Protein AF-A0A5C5WDR8-F1 (afdb_monomer)

Structure (mmCIF, N/CA/C/O backbone):
data_AF-A0A5C5WDR8-F1
#
_entry.id   AF-A0A5C5WDR8-F1
#
loop_
_atom_site.group_PDB
_atom_site.id
_atom_site.type_symbol
_atom_site.label_atom_id
_atom_site.label_alt_id
_atom_site.label_comp_id
_atom_site.label_asym_id
_atom_site.label_entity_id
_atom_site.label_seq_id
_atom_site.pdbx_PDB_ins_code
_atom_site.Cartn_x
_atom_site.Cartn_y
_atom_site.Cartn_z
_atom_site.occupancy
_atom_site.B_iso_or_equiv
_atom_site.auth_seq_id
_atom_site.auth_comp_id
_atom_site.auth_asym_id
_atom_site.auth_atom_id
_atom_site.pdbx_PDB_model_num
ATOM 1 N N . MET A 1 1 ? -40.761 -1.113 46.283 1.00 47.31 1 MET A N 1
ATOM 2 C CA . MET A 1 1 ? -40.853 -0.479 44.952 1.00 47.31 1 MET A CA 1
ATOM 3 C C . MET A 1 1 ? -39.572 0.320 44.764 1.00 47.31 1 MET A C 1
ATOM 5 O O . MET A 1 1 ? -39.458 1.404 45.315 1.00 47.31 1 MET A O 1
ATOM 9 N N . GLY A 1 2 ? -38.541 -0.306 44.186 1.00 57.50 2 GLY A N 1
ATOM 10 C CA . GLY A 1 2 ? -37.232 0.334 44.010 1.00 57.50 2 GLY A CA 1
ATOM 11 C C . GLY A 1 2 ? -37.314 1.440 42.953 1.00 57.50 2 GLY A C 1
ATOM 12 O O . GLY A 1 2 ? -38.122 1.306 42.032 1.00 57.50 2 GLY A O 1
ATOM 13 N N . PRO A 1 3 ? -36.548 2.535 43.093 1.00 63.47 3 PRO A N 1
ATOM 14 C CA . PRO A 1 3 ? -36.639 3.662 42.180 1.00 63.47 3 PRO A CA 1
ATOM 15 C C . PRO A 1 3 ? -36.231 3.261 40.759 1.00 63.47 3 PRO A C 1
ATOM 17 O O . PRO A 1 3 ? -35.242 2.566 40.531 1.00 63.47 3 PRO A O 1
ATOM 20 N N . THR A 1 4 ? -37.037 3.726 39.814 1.00 63.88 4 THR A N 1
ATOM 21 C CA . THR A 1 4 ? -36.857 3.659 38.367 1.00 63.88 4 THR A CA 1
ATOM 22 C C . THR A 1 4 ? -35.498 4.255 37.972 1.00 63.88 4 THR A C 1
ATOM 24 O O . THR A 1 4 ? -35.206 5.380 38.387 1.00 63.88 4 THR A O 1
ATOM 27 N N . PRO A 1 5 ? -34.659 3.582 37.159 1.00 60.16 5 PRO A N 1
ATOM 28 C CA . PRO A 1 5 ? -33.472 4.219 36.602 1.00 60.16 5 PRO A CA 1
ATOM 29 C C . PRO A 1 5 ? -33.905 5.230 35.531 1.00 60.16 5 PRO A C 1
ATOM 31 O O . PRO A 1 5 ? -34.104 4.905 34.362 1.00 60.16 5 PRO A O 1
ATOM 34 N N . THR A 1 6 ? -34.102 6.473 35.958 1.00 62.53 6 THR A N 1
ATOM 35 C CA . THR A 1 6 ? -34.313 7.627 35.084 1.00 62.53 6 THR A CA 1
ATOM 36 C C . THR A 1 6 ? -32.952 8.110 34.575 1.00 62.53 6 THR A C 1
ATOM 38 O O . THR A 1 6 ? -32.177 8.675 35.337 1.00 62.53 6 THR A O 1
ATOM 41 N N . ASN A 1 7 ? -32.720 7.955 33.268 1.00 61.34 7 ASN A N 1
ATOM 42 C CA . ASN A 1 7 ? -31.780 8.735 32.449 1.00 61.34 7 ASN A CA 1
ATOM 43 C C . ASN A 1 7 ? -30.265 8.533 32.701 1.00 61.34 7 ASN A C 1
ATOM 45 O O . ASN A 1 7 ? -29.681 9.155 33.581 1.00 61.34 7 ASN A O 1
ATOM 49 N N . GLU A 1 8 ? -29.587 7.811 31.797 1.00 55.84 8 GLU A N 1
ATOM 50 C CA . GLU A 1 8 ? -28.112 7.744 31.703 1.00 55.84 8 GLU A CA 1
ATOM 51 C C . GLU A 1 8 ? -27.562 8.474 30.447 1.00 55.84 8 GLU A C 1
ATOM 53 O O . GLU A 1 8 ? -27.002 7.851 29.541 1.00 55.84 8 GLU A O 1
ATOM 58 N N . PRO A 1 9 ? -27.640 9.819 30.351 1.00 57.53 9 PRO A N 1
ATOM 59 C CA . PRO A 1 9 ? -26.944 10.584 29.305 1.00 57.53 9 PRO A CA 1
ATOM 60 C C . PRO A 1 9 ? -25.408 10.537 29.448 1.00 57.53 9 PRO A C 1
ATOM 62 O O . PRO A 1 9 ? -24.682 11.106 28.626 1.00 57.53 9 PRO A O 1
ATOM 65 N N . SER A 1 10 ? -24.899 9.917 30.519 1.00 57.28 10 SER A N 1
ATOM 66 C CA . SER A 1 10 ? -23.475 9.762 30.819 1.00 57.28 10 SER A CA 1
ATOM 67 C C . SER A 1 10 ? -22.862 8.536 30.124 1.00 57.28 10 SER A C 1
ATOM 69 O O . SER A 1 10 ? -21.769 8.650 29.561 1.00 57.28 10 SER A O 1
ATOM 71 N N . ALA A 1 11 ? -23.596 7.416 30.085 1.00 61.88 11 ALA A N 1
ATOM 72 C CA . ALA A 1 11 ? -23.198 6.182 29.408 1.00 61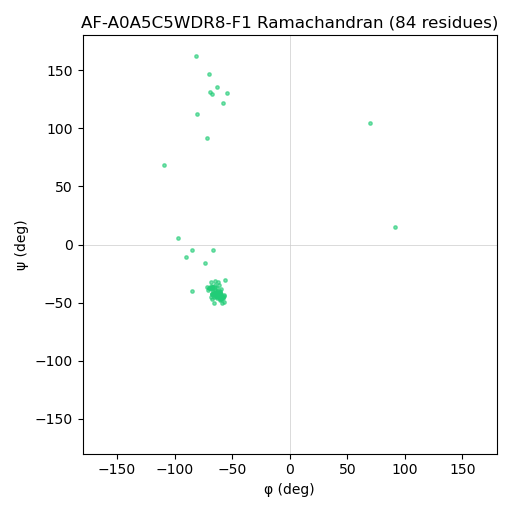.88 11 ALA A CA 1
ATOM 73 C C . ALA A 1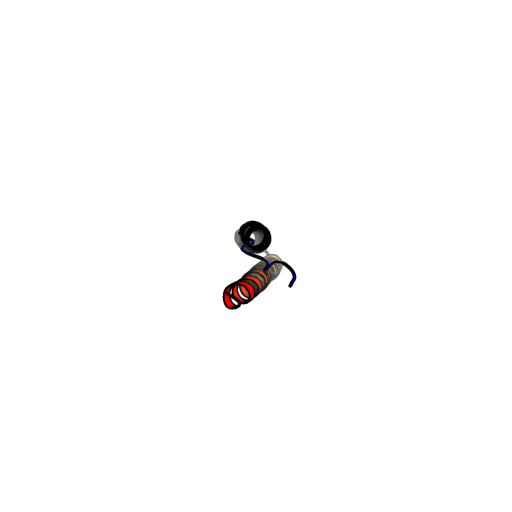 11 ? -23.132 6.384 27.885 1.00 61.88 11 ALA A C 1
ATOM 75 O O . ALA A 1 11 ? -22.082 6.189 27.277 1.00 61.88 11 ALA A O 1
ATOM 76 N N . SER A 1 12 ? -24.193 6.943 27.289 1.00 67.75 12 SER A N 1
ATOM 77 C CA . SER A 1 12 ? -24.281 7.162 25.836 1.00 67.75 12 SER A CA 1
ATOM 78 C C . SER A 1 12 ? -23.168 8.065 25.270 1.00 67.75 12 SER A C 1
ATOM 80 O O . SER A 1 12 ? -22.628 7.788 24.200 1.00 67.75 12 SER A O 1
ATOM 82 N N . ARG A 1 13 ? -22.751 9.119 25.992 1.00 72.38 13 ARG A N 1
ATOM 83 C CA . ARG A 1 13 ? -21.663 10.011 25.536 1.00 72.38 13 ARG A CA 1
ATOM 84 C C . ARG A 1 13 ? -20.279 9.368 25.610 1.00 72.38 13 ARG A C 1
ATOM 86 O O . ARG A 1 13 ? -19.439 9.641 24.755 1.00 72.38 13 ARG A O 1
ATOM 93 N N . ARG A 1 14 ? -20.018 8.549 26.634 1.00 75.75 14 ARG A N 1
ATOM 94 C CA . ARG A 1 14 ? -18.746 7.816 26.757 1.00 75.75 14 ARG A CA 1
ATOM 95 C C . ARG A 1 14 ? -18.630 6.752 25.676 1.00 75.75 14 ARG A C 1
ATOM 97 O O . ARG A 1 14 ? -17.548 6.613 25.112 1.00 75.75 14 ARG A O 1
ATOM 104 N N . ASP A 1 15 ? -19.737 6.097 25.347 1.00 75.06 15 ASP A N 1
ATOM 105 C CA . ASP A 1 15 ? -19.788 5.101 24.282 1.00 75.06 15 ASP A CA 1
ATOM 106 C C . ASP A 1 15 ? -19.532 5.727 22.903 1.00 75.06 15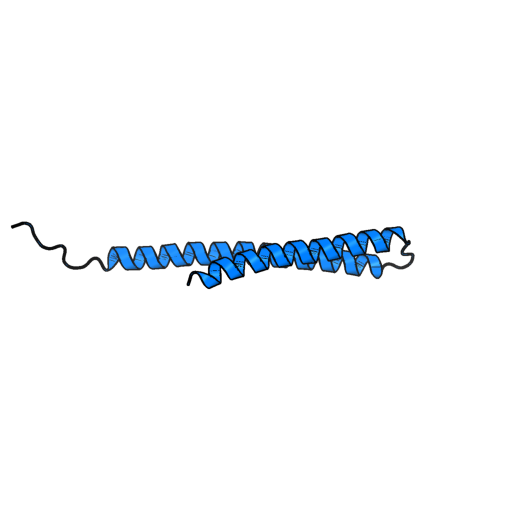 ASP A C 1
ATOM 108 O O . ASP A 1 15 ? -18.710 5.206 22.150 1.00 75.06 15 ASP A O 1
ATOM 112 N N . ASP A 1 16 ? -20.108 6.898 22.594 1.00 77.06 16 ASP A N 1
ATOM 113 C CA . ASP A 1 16 ? -19.832 7.595 21.321 1.00 77.06 16 ASP A CA 1
ATOM 114 C C . ASP A 1 16 ? -18.358 8.032 21.209 1.00 77.06 16 ASP A C 1
ATOM 116 O O . ASP A 1 16 ? -17.701 7.860 20.178 1.00 77.06 16 ASP A O 1
ATOM 120 N N . LEU A 1 17 ? -17.783 8.532 22.308 1.00 77.44 17 LEU A N 1
ATOM 121 C CA . LEU A 1 17 ? -16.358 8.869 22.385 1.00 77.44 17 LEU A CA 1
ATOM 122 C C . LEU A 1 17 ? -15.456 7.628 22.261 1.00 77.44 17 LEU A C 1
ATOM 124 O O . LEU A 1 17 ? -14.386 7.712 21.650 1.00 77.44 17 LEU A O 1
ATOM 128 N N . ALA A 1 18 ? -15.863 6.483 22.813 1.00 74.25 18 ALA A N 1
ATOM 129 C CA . ALA A 1 18 ? -15.137 5.221 22.698 1.00 74.25 18 ALA A CA 1
ATOM 130 C C . ALA A 1 18 ? -15.172 4.682 21.257 1.00 74.25 18 ALA A C 1
ATOM 132 O O . ALA A 1 18 ? -14.119 4.352 20.703 1.00 74.25 18 ALA A O 1
ATOM 133 N N . LEU A 1 19 ? -16.341 4.694 20.610 1.00 77.12 19 LEU A N 1
ATOM 134 C CA . LEU A 1 19 ? -16.512 4.290 19.212 1.00 77.12 19 LEU A CA 1
ATOM 135 C C . LEU A 1 19 ? -15.660 5.149 18.270 1.00 77.12 19 LEU A C 1
ATOM 137 O O . LEU A 1 19 ? -14.887 4.606 17.476 1.00 77.12 19 LEU A O 1
ATOM 141 N N . ARG A 1 20 ? -15.683 6.479 18.424 1.00 76.88 20 ARG A N 1
ATOM 142 C CA . ARG A 1 20 ? -14.855 7.397 17.616 1.00 76.88 20 ARG A CA 1
ATOM 143 C C . ARG A 1 20 ? -13.352 7.162 17.785 1.00 76.88 20 ARG A C 1
ATOM 145 O O . ARG A 1 20 ? -12.591 7.294 16.827 1.00 76.88 20 ARG A O 1
ATOM 152 N N . ARG A 1 21 ? -12.892 6.788 18.984 1.00 80.25 21 ARG A N 1
ATOM 153 C CA . ARG A 1 21 ? -11.475 6.449 19.216 1.00 80.25 21 ARG A CA 1
ATOM 154 C C . ARG A 1 21 ? -11.071 5.165 18.493 1.00 80.25 21 ARG A C 1
ATOM 156 O O . ARG A 1 21 ? -9.975 5.109 17.936 1.00 80.25 21 ARG A O 1
ATOM 163 N N . THR A 1 22 ? -11.952 4.165 18.445 1.00 80.88 22 THR A N 1
ATOM 164 C CA . THR A 1 22 ? -11.689 2.928 17.689 1.00 80.88 22 THR A CA 1
ATOM 165 C C . THR A 1 22 ? -11.706 3.151 16.177 1.00 80.88 22 THR A C 1
ATOM 167 O O . THR A 1 22 ? -10.846 2.617 15.473 1.00 80.88 22 THR A O 1
ATOM 170 N N . SER A 1 23 ? -12.603 4.002 15.667 1.00 78.31 23 SER A N 1
ATOM 171 C CA . SER A 1 23 ? -12.660 4.316 14.236 1.00 78.31 23 SER A CA 1
ATOM 172 C C . SER A 1 23 ? -11.426 5.095 13.772 1.00 78.31 23 SER A C 1
ATOM 174 O O . SER A 1 23 ? -10.835 4.739 12.753 1.00 78.31 23 SER A O 1
ATOM 176 N N . LEU A 1 24 ? -10.970 6.087 14.550 1.00 81.00 24 LEU A N 1
ATOM 177 C CA . LEU A 1 24 ? -9.769 6.872 14.238 1.00 81.00 24 LEU A CA 1
ATOM 178 C C . LEU A 1 24 ? -8.501 5.996 14.222 1.00 81.00 24 LEU A C 1
ATOM 180 O O . LEU A 1 24 ? -7.622 6.161 13.374 1.00 81.00 24 LEU A O 1
ATOM 184 N N . ALA A 1 25 ? -8.413 5.021 15.132 1.00 81.62 25 ALA A 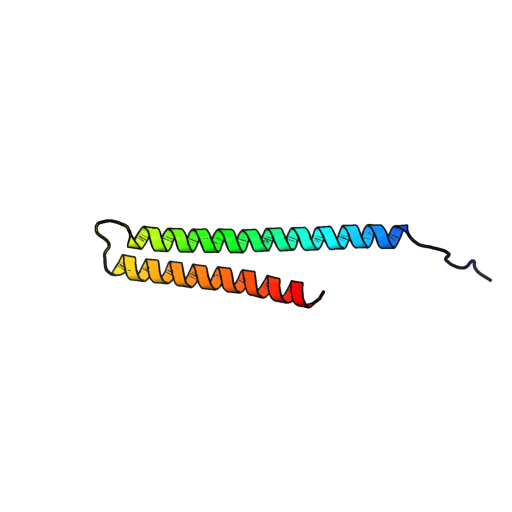N 1
ATOM 185 C CA . ALA A 1 25 ? -7.322 4.046 15.149 1.00 81.62 25 ALA A CA 1
ATOM 186 C C . ALA A 1 25 ? -7.345 3.116 13.916 1.00 81.62 25 ALA A C 1
ATOM 188 O O . ALA A 1 25 ? -6.289 2.785 13.362 1.00 81.62 25 ALA A O 1
ATOM 189 N N . ASN A 1 26 ? -8.535 2.735 13.443 1.00 79.25 26 ASN A N 1
ATOM 190 C CA . ASN A 1 26 ? -8.701 1.960 12.210 1.00 79.25 26 ASN A CA 1
ATOM 191 C C . ASN A 1 26 ? -8.325 2.771 10.959 1.00 79.25 26 ASN A C 1
ATOM 193 O O . ASN A 1 26 ? -7.723 2.244 10.025 1.00 79.25 26 ASN A O 1
ATOM 197 N N . GLU A 1 27 ? -8.610 4.069 10.943 1.00 84.44 27 GLU A N 1
ATOM 198 C CA . GLU A 1 27 ? -8.208 4.943 9.841 1.00 84.44 27 GLU A CA 1
ATOM 199 C C . GLU A 1 27 ? -6.691 5.170 9.815 1.00 84.44 27 GLU A C 1
ATOM 201 O O . GLU A 1 27 ? -6.069 5.119 8.754 1.00 84.44 27 GLU A O 1
ATOM 206 N N . ARG A 1 28 ? -6.045 5.282 10.983 1.00 87.75 28 ARG A N 1
ATOM 207 C CA . ARG A 1 28 ? -4.576 5.319 11.080 1.00 87.75 28 ARG A CA 1
ATOM 208 C C . ARG A 1 28 ? -3.927 4.070 10.483 1.00 87.75 28 ARG A C 1
ATOM 210 O O . ARG A 1 28 ? -2.938 4.178 9.759 1.00 87.75 28 ARG A O 1
ATOM 217 N N . THR A 1 29 ? -4.451 2.886 10.799 1.00 86.94 29 THR A N 1
ATOM 218 C CA . THR A 1 29 ? -3.914 1.632 10.244 1.00 86.94 29 THR A CA 1
ATOM 219 C C . THR A 1 29 ? -4.169 1.538 8.744 1.00 86.94 29 THR A C 1
ATOM 221 O O . THR A 1 29 ? -3.268 1.139 8.008 1.00 86.94 29 THR A O 1
ATOM 224 N N . LEU A 1 30 ? -5.318 2.014 8.258 1.00 82.19 30 LEU A N 1
ATOM 225 C CA . LEU A 1 30 ? -5.569 2.137 6.825 1.00 82.19 30 LEU A CA 1
ATOM 226 C C . LEU A 1 30 ? -4.557 3.038 6.120 1.00 82.19 30 LEU A C 1
ATOM 228 O O . LEU A 1 30 ? -3.979 2.638 5.112 1.00 82.19 30 LEU A O 1
ATOM 232 N N . LEU A 1 31 ? -4.333 4.242 6.641 1.00 86.69 31 LEU A N 1
ATOM 233 C CA . LEU A 1 31 ? -3.390 5.187 6.049 1.00 86.69 31 LEU A CA 1
ATOM 234 C C . LEU A 1 31 ? -1.963 4.624 6.062 1.00 86.69 31 LEU A C 1
ATOM 236 O O . LEU A 1 31 ? -1.208 4.859 5.121 1.00 86.69 31 LEU A O 1
ATOM 240 N N . ALA A 1 32 ? -1.608 3.813 7.064 1.00 89.94 32 ALA A N 1
ATOM 241 C CA . ALA A 1 32 ? -0.346 3.077 7.081 1.00 89.94 32 ALA A CA 1
ATOM 242 C C . ALA A 1 32 ? -0.263 2.009 5.968 1.00 89.94 32 ALA A C 1
ATOM 244 O O . ALA A 1 32 ? 0.769 1.913 5.298 1.00 89.94 32 ALA A O 1
ATOM 245 N N . TYR A 1 33 ? -1.338 1.255 5.706 1.00 87.50 33 TYR A N 1
ATOM 246 C CA . TYR A 1 33 ? -1.401 0.327 4.564 1.00 87.50 33 TYR A CA 1
ATOM 247 C C . TYR A 1 33 ? -1.301 1.058 3.219 1.00 87.50 33 TYR A C 1
ATOM 249 O O . TYR A 1 33 ? -0.557 0.640 2.336 1.00 87.50 33 TYR A O 1
ATOM 257 N N . VAL A 1 34 ? -1.997 2.185 3.065 1.00 87.44 34 VAL A N 1
ATOM 258 C CA . VAL A 1 34 ? -1.918 2.997 1.842 1.00 87.44 34 VAL A CA 1
ATOM 259 C C . VAL A 1 34 ? -0.506 3.549 1.650 1.00 87.44 34 VAL A C 1
ATOM 261 O O . VAL A 1 34 ? 0.060 3.418 0.567 1.00 87.44 34 VAL A O 1
ATOM 264 N N . ARG A 1 35 ? 0.108 4.098 2.705 1.00 92.88 35 ARG A N 1
ATOM 265 C CA . ARG A 1 35 ? 1.487 4.602 2.671 1.00 92.88 35 ARG A CA 1
ATOM 266 C C . ARG A 1 35 ? 2.470 3.518 2.246 1.00 92.88 35 ARG A C 1
ATOM 268 O O . ARG A 1 35 ? 3.287 3.760 1.365 1.00 92.88 35 ARG A O 1
ATOM 275 N N . THR A 1 36 ? 2.399 2.340 2.858 1.00 93.69 36 THR A N 1
ATOM 276 C CA . THR A 1 36 ? 3.299 1.225 2.523 1.00 93.69 36 THR A CA 1
ATOM 277 C C . THR A 1 36 ? 3.099 0.759 1.081 1.00 93.69 36 THR A C 1
ATOM 279 O O . THR A 1 36 ? 4.083 0.607 0.363 1.00 93.69 36 THR A O 1
ATOM 282 N N . GLY A 1 37 ? 1.854 0.650 0.611 1.00 91.62 37 GLY A N 1
ATOM 283 C CA . GLY A 1 37 ? 1.552 0.339 -0.788 1.00 91.62 37 GLY A CA 1
ATOM 284 C C . GLY A 1 37 ? 2.108 1.367 -1.782 1.00 91.62 37 GLY A C 1
ATOM 285 O O . GLY A 1 37 ? 2.746 0.982 -2.760 1.00 91.62 37 GLY A O 1
ATOM 286 N N . ILE A 1 38 ? 1.938 2.669 -1.517 1.00 92.38 38 ILE A N 1
ATOM 287 C CA . ILE A 1 38 ? 2.480 3.743 -2.371 1.00 92.38 38 ILE A CA 1
ATOM 288 C C . ILE A 1 38 ? 4.011 3.697 -2.402 1.00 92.38 38 ILE A C 1
ATOM 290 O O . ILE A 1 38 ? 4.594 3.844 -3.472 1.00 92.38 38 ILE A O 1
ATOM 294 N N . MET A 1 39 ? 4.665 3.469 -1.259 1.00 96.00 39 MET A N 1
ATOM 295 C CA . MET A 1 39 ? 6.126 3.358 -1.202 1.00 96.00 39 MET A CA 1
ATOM 296 C C . MET A 1 39 ? 6.632 2.153 -2.004 1.00 96.00 39 MET A C 1
ATOM 298 O O . MET A 1 39 ? 7.554 2.315 -2.797 1.00 96.00 39 MET A O 1
ATOM 302 N N . LEU A 1 40 ? 5.997 0.978 -1.879 1.00 93.25 40 LEU A N 1
ATOM 303 C CA . LEU A 1 40 ? 6.342 -0.190 -2.703 1.00 93.25 40 LEU A CA 1
ATOM 304 C C . LEU A 1 40 ? 6.164 0.103 -4.200 1.00 93.25 40 LEU A C 1
ATOM 306 O O . LEU A 1 40 ? 7.041 -0.225 -4.998 1.00 93.25 40 LEU A O 1
ATOM 310 N N . ALA A 1 41 ? 5.055 0.745 -4.582 1.00 92.69 41 ALA A N 1
ATOM 311 C CA . ALA A 1 41 ? 4.799 1.103 -5.974 1.00 92.69 41 ALA A CA 1
ATOM 312 C C . ALA A 1 41 ? 5.847 2.091 -6.507 1.00 92.69 41 ALA A C 1
ATOM 314 O O . ALA A 1 41 ? 6.393 1.884 -7.590 1.00 92.69 41 ALA A O 1
ATOM 315 N N . ALA A 1 42 ? 6.171 3.128 -5.729 1.00 94.56 42 ALA A N 1
ATOM 316 C CA . ALA A 1 42 ? 7.198 4.105 -6.071 1.00 94.56 42 ALA A CA 1
ATOM 317 C C . ALA A 1 42 ? 8.566 3.435 -6.249 1.00 94.56 42 ALA A C 1
ATOM 319 O O . ALA A 1 42 ? 9.230 3.671 -7.254 1.00 94.56 42 ALA A O 1
ATOM 320 N N . SER A 1 43 ? 8.958 2.544 -5.335 1.00 94.06 43 SER A N 1
ATOM 321 C CA . SER A 1 43 ? 10.199 1.775 -5.448 1.00 94.06 43 SER A CA 1
ATOM 322 C C . SER A 1 43 ? 10.231 0.895 -6.707 1.00 94.06 43 SER A C 1
ATOM 324 O O . SER A 1 43 ? 11.251 0.870 -7.394 1.00 94.06 43 SER A O 1
ATOM 326 N N . GLY A 1 44 ? 9.121 0.236 -7.065 1.00 91.38 44 GLY A N 1
ATOM 327 C CA . GLY A 1 44 ? 9.021 -0.553 -8.299 1.00 91.38 44 GLY A CA 1
ATOM 328 C C . GLY A 1 44 ? 9.165 0.302 -9.564 1.00 91.38 44 GLY A C 1
ATOM 329 O O . GLY A 1 44 ? 9.925 -0.046 -10.466 1.00 91.38 44 GLY A O 1
ATOM 330 N N . VAL A 1 45 ? 8.500 1.461 -9.610 1.00 92.12 45 VAL A N 1
ATOM 331 C CA . VAL A 1 45 ? 8.612 2.414 -10.731 1.00 92.12 45 VAL A CA 1
ATOM 332 C C . VAL A 1 45 ? 10.027 2.985 -10.841 1.00 92.12 45 VAL A C 1
ATOM 334 O O . VAL A 1 45 ? 10.561 3.080 -11.947 1.00 92.12 45 VAL A O 1
ATOM 337 N N . THR A 1 46 ? 10.661 3.327 -9.717 1.00 92.75 46 THR A N 1
ATOM 338 C CA . THR A 1 46 ? 12.045 3.820 -9.695 1.00 92.75 46 THR A CA 1
ATOM 339 C C . THR A 1 46 ? 13.016 2.791 -10.267 1.00 92.75 46 THR A C 1
ATOM 341 O O . THR A 1 46 ? 13.879 3.168 -11.057 1.00 92.75 46 THR A O 1
ATOM 344 N N . LEU A 1 47 ? 12.843 1.501 -9.952 1.00 89.81 47 LEU A N 1
ATOM 345 C CA . LEU A 1 47 ? 13.682 0.433 -10.505 1.00 89.81 47 LEU A CA 1
ATOM 346 C C . LEU A 1 47 ? 13.601 0.342 -12.036 1.00 89.81 47 LEU A C 1
ATOM 348 O O . LEU A 1 47 ? 14.614 0.148 -12.699 1.00 89.81 47 LEU A O 1
ATOM 352 N N . ILE A 1 48 ? 12.407 0.520 -12.609 1.00 88.25 48 ILE A N 1
ATOM 353 C CA . ILE A 1 48 ? 12.206 0.489 -14.070 1.00 88.25 48 ILE A CA 1
ATOM 354 C C . ILE A 1 48 ? 12.872 1.696 -14.743 1.00 88.25 48 ILE A C 1
ATOM 356 O O . ILE A 1 48 ? 13.330 1.602 -15.881 1.00 88.25 48 ILE A O 1
ATOM 360 N N . LYS A 1 49 ? 12.922 2.836 -14.048 1.00 88.31 49 LYS A N 1
ATOM 361 C CA . LYS A 1 49 ? 13.428 4.105 -14.583 1.00 88.31 49 LYS A CA 1
ATOM 362 C C . LYS A 1 49 ? 14.952 4.257 -14.465 1.00 88.31 49 LYS A C 1
ATOM 364 O O . LYS A 1 49 ? 15.486 5.252 -14.952 1.00 88.31 49 LYS A O 1
ATOM 369 N N . LEU A 1 50 ? 15.649 3.308 -13.830 1.00 89.44 50 LEU A N 1
ATOM 370 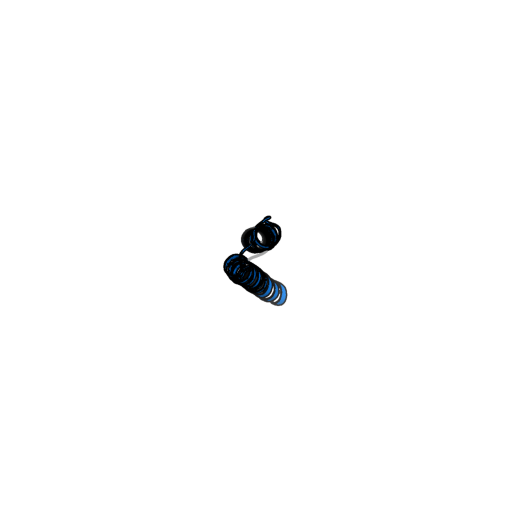C CA . LEU A 1 50 ? 17.103 3.350 -13.681 1.00 89.44 50 LEU A CA 1
ATOM 371 C C . LEU A 1 50 ? 17.809 3.131 -15.038 1.00 89.44 50 LEU A C 1
ATOM 373 O O . LEU A 1 50 ? 17.490 2.169 -15.750 1.00 89.44 50 LEU A O 1
ATOM 377 N N . PRO A 1 51 ? 18.785 3.982 -15.408 1.00 76.38 51 PRO A N 1
ATOM 378 C CA . PRO A 1 51 ? 19.607 3.752 -16.591 1.00 76.38 51 PRO A CA 1
ATOM 379 C C . PRO A 1 51 ? 20.495 2.518 -16.371 1.00 76.38 51 PRO A C 1
ATOM 381 O O . PRO A 1 51 ? 21.165 2.411 -15.349 1.00 76.38 51 PRO A O 1
ATOM 384 N N . GLY A 1 52 ? 20.492 1.583 -17.326 1.00 81.25 52 GLY A N 1
ATOM 385 C CA . GLY A 1 52 ? 21.216 0.308 -17.211 1.00 81.25 52 GLY A CA 1
ATOM 386 C C . GLY A 1 52 ? 20.404 -0.849 -16.616 1.00 81.25 52 GLY A C 1
ATOM 387 O O . GLY A 1 52 ? 20.993 -1.856 -16.234 1.00 81.25 52 GLY A O 1
ATOM 388 N N . SER A 1 53 ? 19.073 -0.725 -16.546 1.00 76.81 53 SER A N 1
ATOM 389 C CA . SER A 1 53 ? 18.200 -1.773 -16.006 1.00 76.81 53 SER A CA 1
ATOM 390 C C . SER A 1 53 ? 18.347 -3.109 -16.745 1.00 76.81 53 SER A C 1
ATOM 392 O O . SER A 1 53 ? 18.131 -3.234 -17.955 1.00 76.81 53 SER A O 1
ATOM 394 N N . THR A 1 54 ? 18.704 -4.131 -15.976 1.00 86.31 54 THR A N 1
ATOM 395 C CA . THR A 1 54 ? 18.828 -5.523 -16.409 1.00 86.31 54 THR A CA 1
ATOM 396 C C . THR A 1 54 ? 17.453 -6.209 -16.425 1.00 86.31 54 THR A C 1
ATOM 398 O O . THR A 1 54 ? 16.503 -5.731 -15.795 1.00 86.31 54 THR A O 1
ATOM 401 N N . PRO A 1 55 ? 17.285 -7.350 -17.125 1.00 84.12 55 PRO A N 1
ATOM 402 C CA . PRO A 1 55 ? 16.033 -8.112 -17.073 1.00 84.12 55 PRO A CA 1
ATOM 403 C C . PRO A 1 55 ? 15.628 -8.512 -15.642 1.00 84.12 55 PRO A C 1
ATOM 405 O O . PRO A 1 55 ? 14.435 -8.551 -15.339 1.00 84.12 55 PRO A O 1
ATOM 408 N N . THR A 1 56 ? 16.600 -8.718 -14.747 1.00 85.75 56 THR A N 1
ATOM 409 C CA . THR A 1 56 ? 16.376 -8.999 -13.321 1.00 85.75 56 THR A CA 1
ATOM 410 C C . THR A 1 56 ? 15.679 -7.839 -12.600 1.00 85.75 56 THR A C 1
ATOM 412 O O . THR A 1 56 ? 14.749 -8.061 -11.818 1.00 85.75 56 THR A O 1
ATOM 415 N N . ASP A 1 57 ? 16.049 -6.594 -12.912 1.00 87.38 57 ASP A N 1
ATOM 416 C CA . ASP A 1 57 ? 15.440 -5.401 -12.309 1.00 87.38 57 ASP A CA 1
ATOM 417 C C . ASP A 1 57 ? 13.965 -5.272 -12.697 1.00 87.38 57 ASP A C 1
ATOM 419 O O . ASP A 1 57 ? 13.127 -4.897 -11.876 1.00 87.38 57 ASP A O 1
ATOM 423 N N . ARG A 1 58 ? 13.610 -5.666 -13.929 1.00 87.38 58 ARG A N 1
ATOM 424 C CA . ARG A 1 58 ? 12.209 -5.693 -14.381 1.00 87.38 58 ARG A CA 1
ATOM 425 C C . ARG A 1 58 ? 11.383 -6.726 -13.623 1.00 87.38 58 ARG A C 1
ATOM 427 O O . ARG A 1 58 ? 10.257 -6.419 -13.232 1.00 87.38 58 ARG A O 1
ATOM 434 N N . THR A 1 59 ? 11.923 -7.923 -13.382 1.00 90.88 59 THR A N 1
ATOM 435 C CA . THR A 1 59 ? 11.231 -8.936 -12.565 1.00 90.88 59 THR A CA 1
ATOM 436 C C . THR A 1 59 ? 11.065 -8.489 -11.116 1.00 90.88 59 THR A C 1
ATOM 438 O O . THR A 1 59 ? 9.9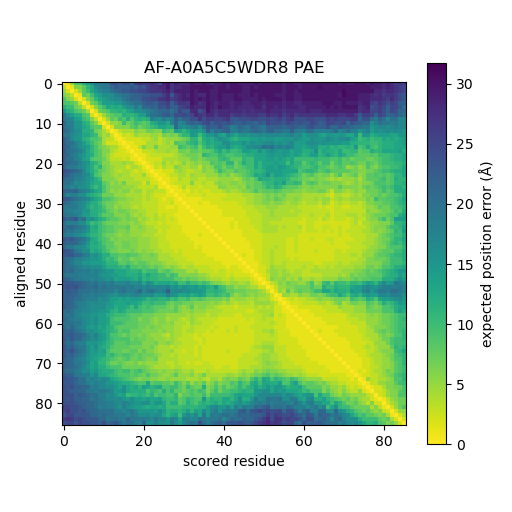92 -8.676 -10.540 1.00 90.88 59 THR A O 1
ATOM 441 N N . LEU A 1 60 ? 12.076 -7.829 -10.540 1.00 92.12 60 LEU A N 1
ATOM 442 C CA . LEU A 1 60 ? 11.995 -7.312 -9.176 1.00 92.12 60 LEU A CA 1
ATOM 443 C C . LEU A 1 60 ? 10.977 -6.167 -9.071 1.00 92.12 60 LEU A C 1
ATOM 445 O O . LEU A 1 60 ? 10.156 -6.151 -8.154 1.00 92.12 60 LEU A O 1
ATOM 449 N N . ALA A 1 61 ? 10.964 -5.258 -10.048 1.00 92.00 61 ALA A N 1
ATOM 450 C CA . ALA A 1 61 ? 9.979 -4.187 -10.137 1.00 92.00 61 ALA A CA 1
ATOM 451 C C . ALA A 1 61 ? 8.546 -4.719 -10.271 1.00 92.00 61 ALA A C 1
ATOM 453 O O . ALA A 1 61 ? 7.646 -4.229 -9.588 1.00 92.00 61 ALA A O 1
ATOM 454 N N . ALA A 1 62 ? 8.333 -5.748 -11.098 1.00 91.81 62 ALA A N 1
ATOM 455 C CA . ALA A 1 62 ? 7.042 -6.420 -11.205 1.00 91.81 62 ALA A CA 1
ATOM 456 C C . ALA A 1 62 ? 6.616 -7.026 -9.857 1.00 91.81 62 ALA A C 1
ATOM 458 O O . ALA A 1 62 ? 5.474 -6.840 -9.439 1.00 91.81 62 ALA A O 1
ATOM 459 N N . GLY A 1 63 ? 7.542 -7.667 -9.134 1.00 94.25 63 GLY A N 1
ATOM 460 C CA . GLY A 1 63 ? 7.306 -8.165 -7.777 1.00 94.25 63 GLY A CA 1
ATOM 461 C C . GLY A 1 63 ? 6.905 -7.060 -6.793 1.00 94.25 63 GLY A C 1
ATOM 462 O O . GLY A 1 63 ? 5.920 -7.212 -6.069 1.00 94.25 63 GLY A O 1
ATOM 463 N N . LEU A 1 64 ? 7.605 -5.920 -6.807 1.00 93.06 64 LEU A N 1
ATOM 464 C CA . LEU A 1 64 ? 7.274 -4.758 -5.973 1.00 93.06 64 LEU A CA 1
ATOM 465 C C . LEU A 1 64 ? 5.890 -4.184 -6.295 1.00 93.06 64 LEU A C 1
ATOM 467 O O . LEU A 1 64 ? 5.142 -3.842 -5.379 1.00 93.06 64 LEU A O 1
ATOM 471 N N . LEU A 1 65 ? 5.531 -4.102 -7.578 1.00 92.75 65 LEU A N 1
ATOM 472 C CA . LEU A 1 65 ? 4.221 -3.614 -8.013 1.00 92.75 65 LEU A CA 1
ATOM 473 C C . LEU A 1 65 ? 3.095 -4.576 -7.616 1.00 92.75 65 LEU A C 1
ATOM 475 O O . LEU A 1 65 ? 2.064 -4.130 -7.110 1.00 92.75 65 LEU A O 1
ATOM 479 N N . ILE A 1 66 ? 3.297 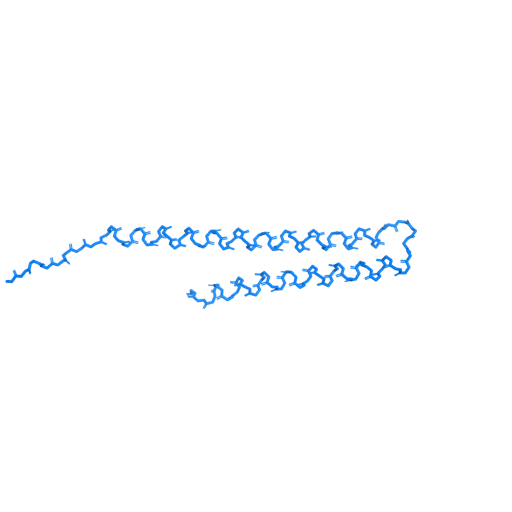-5.887 -7.770 1.00 94.12 66 ILE A N 1
ATOM 480 C CA . ILE A 1 66 ? 2.346 -6.901 -7.293 1.00 94.12 66 ILE A CA 1
ATOM 481 C C . ILE A 1 66 ? 2.188 -6.789 -5.773 1.00 94.12 66 ILE A C 1
ATOM 483 O O . ILE A 1 66 ? 1.064 -6.728 -5.275 1.00 94.12 66 ILE A O 1
ATOM 487 N N . GLY A 1 67 ? 3.297 -6.684 -5.036 1.00 92.75 67 GLY A N 1
ATOM 488 C CA . GLY A 1 67 ? 3.289 -6.480 -3.588 1.00 92.75 67 GLY A CA 1
ATOM 489 C C . GLY A 1 67 ? 2.524 -5.220 -3.176 1.00 92.75 67 GLY A C 1
ATOM 490 O O . GLY A 1 67 ? 1.683 -5.281 -2.279 1.00 92.75 67 GLY A O 1
ATOM 491 N N . ALA A 1 68 ? 2.734 -4.100 -3.874 1.00 92.75 68 ALA A N 1
ATOM 492 C CA . ALA A 1 68 ? 2.001 -2.855 -3.647 1.00 92.75 68 ALA A CA 1
ATOM 493 C C . ALA A 1 68 ? 0.485 -3.040 -3.808 1.00 92.75 68 ALA A C 1
ATOM 495 O O . ALA A 1 68 ? -0.289 -2.602 -2.953 1.00 92.75 68 ALA A O 1
ATOM 496 N N . VAL A 1 69 ? 0.059 -3.730 -4.872 1.00 92.25 69 VAL A N 1
ATOM 497 C CA . VAL A 1 69 ? -1.355 -4.039 -5.127 1.00 92.25 69 VAL A CA 1
ATOM 498 C C . VAL A 1 69 ? -1.922 -4.947 -4.038 1.00 92.25 69 VAL A C 1
ATOM 500 O O . VAL A 1 69 ? -3.014 -4.678 -3.543 1.00 92.25 69 VAL A O 1
ATOM 503 N N . VAL A 1 70 ? -1.193 -5.982 -3.611 1.00 92.69 70 VAL A N 1
ATOM 504 C CA . VAL A 1 70 ? -1.629 -6.882 -2.528 1.00 92.69 70 VAL A CA 1
ATOM 505 C C . VAL A 1 70 ? -1.822 -6.111 -1.221 1.00 92.69 70 VAL A C 1
ATOM 507 O O . VAL A 1 70 ? -2.875 -6.236 -0.594 1.00 92.69 70 VAL A O 1
ATOM 510 N N . VAL A 1 71 ? -0.857 -5.270 -0.836 1.00 89.81 71 VAL A N 1
ATOM 511 C CA . VAL A 1 71 ? -0.927 -4.441 0.379 1.00 89.81 71 VAL A CA 1
ATOM 512 C C . VAL A 1 71 ? -2.113 -3.472 0.320 1.00 89.81 71 VAL A C 1
ATOM 514 O O . VAL A 1 71 ? -2.883 -3.381 1.281 1.00 89.81 71 VAL A O 1
ATOM 517 N N . LEU A 1 72 ? -2.321 -2.803 -0.820 1.00 87.12 72 LEU A N 1
ATOM 518 C CA . LEU A 1 72 ? -3.455 -1.897 -1.031 1.00 87.12 72 LEU A CA 1
ATOM 519 C C . LEU A 1 72 ? -4.801 -2.625 -1.019 1.00 87.12 72 LEU A C 1
ATOM 521 O O . LEU A 1 72 ? -5.756 -2.135 -0.417 1.00 87.12 72 LEU A O 1
ATOM 525 N N . LEU A 1 73 ? -4.896 -3.801 -1.644 1.00 86.31 73 LEU A N 1
ATOM 526 C CA . LEU A 1 73 ? -6.114 -4.609 -1.642 1.00 86.31 73 LEU A CA 1
ATOM 527 C C . LEU A 1 73 ? -6.438 -5.133 -0.245 1.00 86.31 73 LEU A C 1
ATOM 529 O O . LEU A 1 73 ? -7.608 -5.132 0.135 1.00 86.31 73 LEU A O 1
ATOM 533 N N . PHE A 1 74 ? -5.435 -5.561 0.524 1.00 85.38 74 PHE A N 1
ATOM 534 C CA . PHE A 1 74 ? -5.631 -6.046 1.889 1.00 85.38 74 PHE A CA 1
ATOM 535 C C . PHE A 1 74 ? -6.081 -4.909 2.818 1.00 85.38 74 PHE A C 1
ATOM 537 O O . PHE A 1 74 ? -7.098 -5.042 3.505 1.00 85.38 74 PHE A O 1
ATOM 544 N N . GLY A 1 75 ? -5.409 -3.753 2.757 1.00 82.06 75 GLY A N 1
ATOM 545 C CA . GLY A 1 75 ? -5.807 -2.549 3.493 1.00 82.06 75 GLY A CA 1
ATOM 546 C C . GLY A 1 75 ? -7.197 -2.036 3.089 1.00 82.06 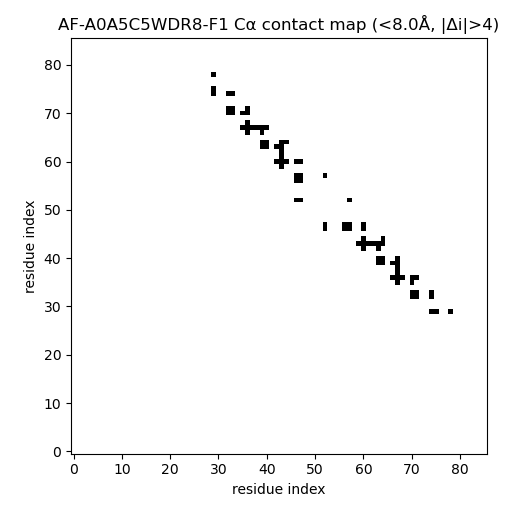75 GLY A C 1
ATOM 547 O O . GLY A 1 75 ? -8.034 -1.743 3.944 1.00 82.06 75 GLY A O 1
ATOM 548 N N . GLY A 1 76 ? -7.489 -2.003 1.785 1.00 78.12 76 GLY A N 1
ATOM 549 C CA . GLY A 1 76 ? -8.767 -1.538 1.242 1.00 78.12 76 GLY A CA 1
ATOM 550 C C . GLY A 1 76 ? -9.942 -2.484 1.511 1.00 78.12 76 GLY A C 1
ATOM 551 O O . GLY A 1 76 ? -11.041 -2.026 1.838 1.00 78.12 76 GLY A O 1
ATOM 552 N N . ARG A 1 77 ? -9.739 -3.809 1.424 1.00 74.94 77 ARG A N 1
ATOM 553 C CA . ARG A 1 77 ? -10.771 -4.802 1.779 1.00 74.94 77 ARG A CA 1
ATOM 554 C C . ARG A 1 77 ? -11.121 -4.741 3.258 1.00 74.94 77 ARG A C 1
ATOM 556 O O . ARG A 1 77 ? -12.308 -4.752 3.582 1.00 74.94 77 ARG A O 1
ATOM 563 N N . ARG A 1 78 ? -10.117 -4.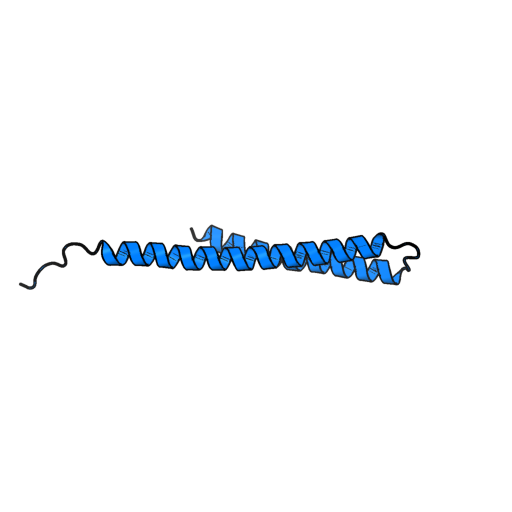624 4.134 1.00 72.25 78 ARG A N 1
ATOM 564 C CA . ARG A 1 78 ? -10.327 -4.462 5.579 1.00 72.25 78 ARG A CA 1
ATOM 565 C C . ARG A 1 78 ? -11.197 -3.239 5.871 1.00 72.25 78 ARG A C 1
ATOM 567 O O . ARG A 1 78 ? -12.155 -3.337 6.629 1.00 72.25 78 ARG A O 1
ATOM 574 N N . PHE A 1 79 ? -10.935 -2.120 5.199 1.00 64.81 79 PHE A N 1
ATOM 575 C CA . PHE A 1 79 ? -11.739 -0.909 5.363 1.00 64.81 79 PHE A CA 1
ATOM 576 C C . PHE A 1 79 ? -13.175 -1.055 4.888 1.00 64.81 79 PHE A C 1
ATOM 578 O O . PHE A 1 79 ? -14.096 -0.624 5.573 1.00 64.81 79 PHE A O 1
ATOM 585 N N . ARG A 1 80 ? -13.378 -1.663 3.713 1.00 62.25 80 ARG A N 1
ATOM 586 C CA . ARG A 1 80 ? -14.724 -1.867 3.165 1.00 62.25 80 ARG A CA 1
ATOM 587 C C . ARG A 1 80 ? -15.566 -2.800 4.029 1.00 62.25 80 ARG A C 1
ATOM 589 O O . ARG A 1 80 ? -16.771 -2.599 4.072 1.00 62.25 80 ARG A O 1
ATOM 596 N N . GLN A 1 81 ? -14.965 -3.779 4.710 1.00 58.53 81 GLN A N 1
ATOM 597 C CA . GLN A 1 81 ? -15.688 -4.606 5.683 1.00 58.53 81 GLN A CA 1
ATOM 598 C C . GLN A 1 81 ? -16.143 -3.783 6.892 1.00 58.53 81 GLN A C 1
ATOM 600 O O . GLN A 1 81 ? -17.308 -3.862 7.259 1.00 58.53 81 GLN A O 1
ATOM 605 N N . VAL A 1 82 ? -15.271 -2.933 7.441 1.00 59.88 82 VAL A N 1
ATOM 606 C CA . VAL A 1 82 ? -15.607 -2.067 8.588 1.00 59.88 82 VAL A CA 1
ATOM 607 C C . VAL A 1 82 ? -16.641 -0.999 8.212 1.00 59.88 82 VAL A C 1
ATOM 609 O O . VAL A 1 82 ? -17.535 -0.703 8.995 1.00 59.88 82 VAL A O 1
ATOM 612 N N . LYS A 1 83 ? -16.570 -0.450 6.993 1.00 52.91 83 LYS A N 1
ATOM 613 C CA . LYS A 1 83 ? -17.567 0.501 6.479 1.00 52.91 83 LYS A CA 1
ATOM 614 C C . LYS A 1 83 ? -18.906 -0.134 6.094 1.00 52.91 83 LYS A C 1
ATOM 616 O O . LYS A 1 83 ? -19.845 0.614 5.882 1.00 52.91 83 LYS A O 1
ATOM 621 N N . ARG A 1 84 ? -18.993 -1.463 5.938 1.00 47.69 84 ARG A N 1
ATOM 622 C CA . ARG A 1 84 ? -20.252 -2.161 5.603 1.00 47.69 84 ARG A CA 1
ATOM 623 C C . ARG A 1 84 ? -21.057 -2.598 6.825 1.00 47.69 84 ARG A C 1
ATOM 625 O O . ARG A 1 84 ? -22.181 -3.048 6.649 1.00 47.69 84 ARG A O 1
ATOM 632 N N . SER A 1 85 ? -20.483 -2.517 8.023 1.00 45.00 85 SER A N 1
ATOM 633 C CA . SER A 1 85 ? -21.177 -2.825 9.278 1.00 45.00 85 SER A CA 1
ATOM 634 C C . SER A 1 85 ? -21.728 -1.587 9.999 1.00 45.00 85 SER A C 1
ATOM 636 O O . SER A 1 85 ? -22.202 -1.727 11.122 1.00 45.00 85 SER A O 1
ATOM 638 N N . LEU A 1 86 ? -21.638 -0.401 9.385 1.00 47.34 86 LEU A N 1
ATOM 639 C CA . LEU A 1 86 ? -22.421 0.792 9.733 1.00 47.34 86 LEU A CA 1
ATOM 640 C C . LEU A 1 86 ? -23.440 1.045 8.621 1.00 47.34 86 LEU A C 1
ATOM 642 O O . LEU A 1 86 ? -24.545 1.513 8.958 1.00 47.34 86 LEU A O 1
#

Secondary structure (DSSP, 8-state):
-PPP----HHHHHHHHHHHHHHHHHHHHHHHHHHHHHHHHHHHHHHHHHSTT--HHHHHHHHHHHHHHHHHHHHHHHHHHHHHT--

Organism: NCBI:txid2528000

pLDDT: mean 79.55, std 13.69, range [45.0, 96.0]

Mean predicted aligned error: 10.39 Å

Radius of gyration: 22.89 Å; Cα contacts (8 Å, |Δi|>4): 44; chains: 1; bounding box: 62×20×62 Å

Nearest PDB structures (foldseek):
  2efk-assembly1_A-2  TM=7.383E-01  e=3.279E+00  Homo sapiens
  2efl-assembly1_A-2  TM=8.042E-01  e=6.258E+00  Homo sapiens
  6s1k-assembly1_K  TM=5.696E-01  e=4.832E+00  Escherichia coli str. K-12 substr. MG1655star
  3g6b-assembly1_A  TM=5.685E-01  e=5.499E+00  Thermotoga maritima

Solvent-accessible surface area (backbone atoms only — not comparable to full-atom values): 4725 Å² total; per-residue (Å²): 135,81,84,78,91,76,81,65,77,64,58,59,53,52,50,54,55,50,53,52,53,54,51,52,54,52,49,53,53,36,52,49,29,47,50,54,15,51,50,33,34,50,53,16,52,50,42,64,69,42,90,86,63,48,76,67,40,51,56,51,20,51,50,30,38,51,50,14,49,52,41,36,50,54,35,49,50,57,49,54,57,62,63,67,78,111

Sequence (86 aa):
MGPTPTNEPSASRRDDLALRRTSLANERTLLAYVRTGIMLAASGVTLIKLPGSTPTDRTLAAGLLIGAVVVLLFGGRRFRQVKRSL

Foldseek 3Di:
DDDDPPDDPPVVVVVVVVVVVVVVVLVVVLVVLLVQLVVLLVVLVVLVVDPPRDPVSPVVSVVSNVVSVVSNCVSVVVVVVVVVVD

InterPro domains:
  IPR003807 Domain of unknown function DUF202 [PF02656] (21-84)